Protein AF-J9E0E9-F1 (afdb_monomer_lite)

InterPro domains:
  IPR015915 Kelch-type beta-propeller [G3DSA:2.120.10.80] (1-60)
  IPR015915 Kelch-type beta-propeller [SSF117281] (1-59)
  IPR052637 Kelch domain-containing protein 3-like [PTHR46461] (1-59)

Organism: Wuchereria bancrofti (NCBI:txid6293)

Secondary structure (DSSP, 8-state):
-EEEEEEEGGGTEEEEEEEEEETTTTEEEEEPP-SSSPPPP-SS-EEEEETTEEEEE---

Radius of gyration: 12.38 Å; chains: 1; bounding box: 23×28×29 Å

Sequence (60 aa):
MYIFGGYQHDHYQHLNTLHEFNPETSRWRLLQQYGLDPPISRQRHCSVIVNDRVFIFGGL

pLDDT: mean 93.12, std 4.27, range [76.94, 98.19]

Foldseek 3Di:
DKDAWDADPVVRDIGGWIWDADPVVRDIDTDDDDDPDGDDGFDPWDWDDDPPDIDTDDGD

Structure (mmCIF, N/CA/C/O backbone):
data_AF-J9E0E9-F1
#
_entry.id   AF-J9E0E9-F1
#
loop_
_atom_site.group_PDB
_atom_site.id
_atom_site.type_symbol
_atom_site.label_atom_id
_atom_site.label_alt_id
_atom_site.label_comp_id
_atom_site.label_asym_id
_atom_site.label_entity_id
_atom_site.label_seq_id
_atom_site.pdbx_PDB_ins_code
_atom_site.Cartn_x
_atom_site.Cartn_y
_atom_site.Cartn_z
_atom_site.occupancy
_atom_site.B_iso_or_equiv
_atom_site.auth_seq_id
_atom_site.auth_comp_id
_atom_site.auth_asym_id
_atom_site.auth_atom_id
_atom_site.pdbx_PDB_model_num
ATOM 1 N N . MET A 1 1 ? -6.675 2.375 7.681 1.00 91.00 1 MET A N 1
ATOM 2 C CA . MET A 1 1 ? -6.612 2.336 6.195 1.00 91.00 1 MET A CA 1
ATOM 3 C C . MET A 1 1 ? -5.199 1.957 5.796 1.00 91.00 1 MET A C 1
ATOM 5 O O . MET A 1 1 ? -4.281 2.441 6.440 1.00 91.00 1 MET A O 1
ATOM 9 N N . TYR A 1 2 ? -5.027 1.115 4.777 1.00 91.75 2 TYR A N 1
ATOM 10 C CA . TYR A 1 2 ? -3.708 0.686 4.305 1.00 91.75 2 TYR A CA 1
ATOM 11 C C . TYR A 1 2 ? -3.466 1.175 2.879 1.00 91.75 2 TYR A C 1
ATOM 13 O O . TYR A 1 2 ? -4.374 1.115 2.052 1.00 91.75 2 TYR A O 1
ATOM 21 N N . ILE A 1 3 ? -2.250 1.643 2.600 1.00 94.12 3 ILE A N 1
ATOM 22 C CA . ILE A 1 3 ? -1.801 2.039 1.261 1.00 94.12 3 ILE A CA 1
ATOM 23 C C . ILE A 1 3 ? -0.490 1.324 0.971 1.00 94.12 3 ILE A C 1
ATOM 25 O O . ILE A 1 3 ? 0.454 1.425 1.751 1.00 94.12 3 ILE A O 1
ATOM 29 N N . PHE A 1 4 ? -0.430 0.624 -0.157 1.00 94.56 4 PHE A N 1
ATOM 30 C CA . PHE A 1 4 ? 0.778 -0.026 -0.644 1.00 94.56 4 PHE A CA 1
ATOM 31 C C . PHE A 1 4 ? 1.169 0.551 -2.002 1.00 94.56 4 PHE A C 1
ATOM 33 O O . PHE A 1 4 ? 0.305 0.799 -2.838 1.00 94.56 4 PHE A O 1
ATOM 40 N N . GLY A 1 5 ? 2.466 0.720 -2.233 1.00 95.44 5 GLY A N 1
ATOM 41 C CA . GLY A 1 5 ? 3.019 1.113 -3.525 1.00 95.44 5 GLY A CA 1
ATOM 42 C C . GLY A 1 5 ? 2.615 2.513 -3.997 1.00 95.44 5 GLY A C 1
ATOM 43 O O . GLY A 1 5 ? 2.383 3.414 -3.195 1.00 95.44 5 GLY A O 1
ATOM 44 N N . GLY A 1 6 ? 2.583 2.709 -5.315 1.00 96.19 6 GLY A N 1
ATOM 45 C CA . GLY A 1 6 ? 2.341 4.001 -5.959 1.00 96.19 6 GLY A CA 1
ATOM 46 C C . GLY A 1 6 ? 3.557 4.519 -6.727 1.00 96.19 6 GLY A C 1
ATOM 47 O O . GLY A 1 6 ? 4.536 3.801 -6.940 1.00 96.19 6 GLY A O 1
ATOM 48 N N . TYR A 1 7 ? 3.471 5.770 -7.178 1.00 96.12 7 TYR A N 1
ATOM 49 C CA . TYR A 1 7 ? 4.524 6.441 -7.934 1.00 96.12 7 TYR A CA 1
ATOM 50 C C . TYR A 1 7 ? 4.823 7.804 -7.318 1.00 96.12 7 TYR A C 1
ATOM 52 O O . TYR A 1 7 ? 3.938 8.656 -7.235 1.00 96.12 7 TYR A O 1
ATOM 60 N N . GLN A 1 8 ? 6.065 7.998 -6.882 1.00 95.00 8 GLN A N 1
ATOM 61 C CA . GLN A 1 8 ? 6.536 9.270 -6.356 1.00 95.00 8 GLN A CA 1
ATOM 62 C C . GLN A 1 8 ? 7.097 10.109 -7.501 1.00 95.00 8 GLN A C 1
ATOM 64 O O . GLN A 1 8 ? 8.149 9.791 -8.056 1.00 95.00 8 GLN A O 1
ATOM 69 N N . HIS A 1 9 ? 6.388 11.184 -7.847 1.00 94.38 9 HIS A N 1
ATOM 70 C CA . HIS A 1 9 ? 6.716 12.010 -9.008 1.00 94.38 9 HIS A CA 1
ATOM 71 C C . HIS A 1 9 ? 8.066 12.726 -8.860 1.00 94.38 9 HIS A C 1
ATOM 73 O O . HIS A 1 9 ? 8.876 12.684 -9.778 1.00 94.38 9 HIS A O 1
ATOM 79 N N . ASP A 1 10 ? 8.354 13.273 -7.676 1.00 96.44 10 ASP A N 1
ATOM 80 C CA . ASP A 1 10 ? 9.577 14.050 -7.412 1.00 96.44 10 ASP A CA 1
ATOM 81 C C . ASP A 1 10 ? 10.874 13.237 -7.561 1.00 96.44 10 ASP A C 1
ATOM 83 O O . ASP A 1 10 ? 11.952 13.796 -7.761 1.00 96.44 10 ASP A O 1
ATOM 87 N N . HIS A 1 11 ? 10.785 11.909 -7.450 1.00 94.81 11 HIS A N 1
ATOM 88 C CA . HIS A 1 11 ? 11.925 10.993 -7.559 1.00 94.81 11 HIS A CA 1
ATOM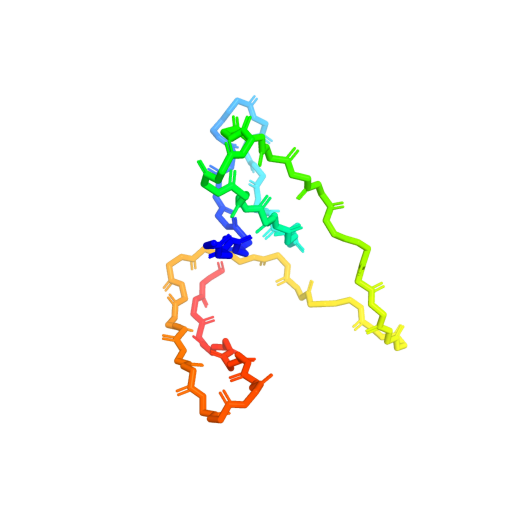 89 C C . HIS A 1 11 ? 11.785 10.003 -8.717 1.00 94.81 11 HIS A C 1
ATOM 91 O O . HIS A 1 11 ? 12.616 9.111 -8.860 1.00 94.81 11 HIS A O 1
ATOM 97 N N . TYR A 1 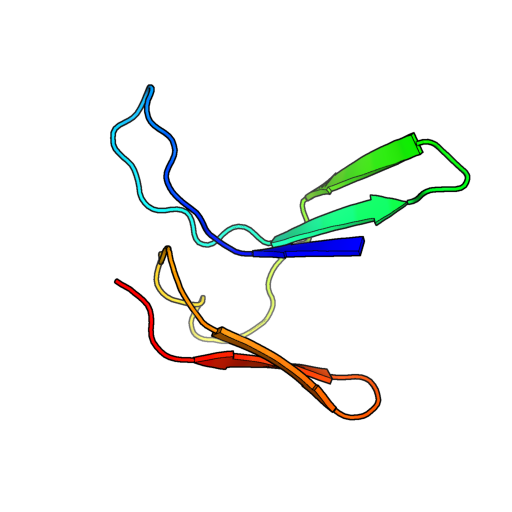12 ? 10.743 10.147 -9.542 1.00 94.38 12 TYR A N 1
ATOM 98 C CA . TYR A 1 12 ? 10.429 9.252 -10.657 1.00 94.38 12 TYR A CA 1
ATOM 99 C C . TYR A 1 12 ? 10.442 7.758 -10.278 1.00 94.38 12 TYR A C 1
ATOM 101 O O . TYR A 1 12 ? 10.847 6.909 -11.073 1.00 94.38 12 TYR A O 1
ATOM 109 N N . GLN A 1 13 ? 9.994 7.424 -9.064 1.00 95.56 13 GLN A N 1
ATOM 110 C CA . GLN A 1 13 ? 10.200 6.104 -8.467 1.00 95.56 13 GLN A CA 1
ATOM 111 C C . GLN A 1 13 ? 8.882 5.378 -8.177 1.00 95.56 13 GLN A C 1
ATOM 113 O O . GLN A 1 13 ? 7.957 5.936 -7.582 1.00 95.56 13 GLN A O 1
ATOM 118 N N . HIS A 1 14 ? 8.821 4.092 -8.539 1.00 95.12 14 HIS A N 1
ATOM 119 C CA . HIS A 1 14 ? 7.786 3.184 -8.047 1.00 95.12 14 HIS A CA 1
ATOM 120 C C . HIS A 1 14 ? 8.084 2.778 -6.607 1.00 95.12 14 HIS A C 1
ATOM 122 O O . HIS A 1 14 ? 9.203 2.377 -6.272 1.00 95.12 14 HIS A O 1
ATOM 128 N N . LEU A 1 15 ? 7.059 2.819 -5.767 1.00 95.06 15 LEU A N 1
ATOM 129 C CA . LEU A 1 15 ? 7.171 2.459 -4.363 1.00 95.06 15 LEU A CA 1
ATOM 130 C C . LEU A 1 15 ? 6.737 1.010 -4.142 1.00 95.06 15 LEU A C 1
ATOM 132 O O . LEU A 1 15 ? 5.853 0.493 -4.827 1.00 95.06 15 LEU A O 1
ATOM 136 N N . ASN A 1 16 ? 7.331 0.379 -3.137 1.00 94.19 16 ASN A N 1
ATOM 137 C CA . ASN A 1 16 ? 6.875 -0.872 -2.535 1.00 94.19 16 ASN A CA 1
ATOM 138 C 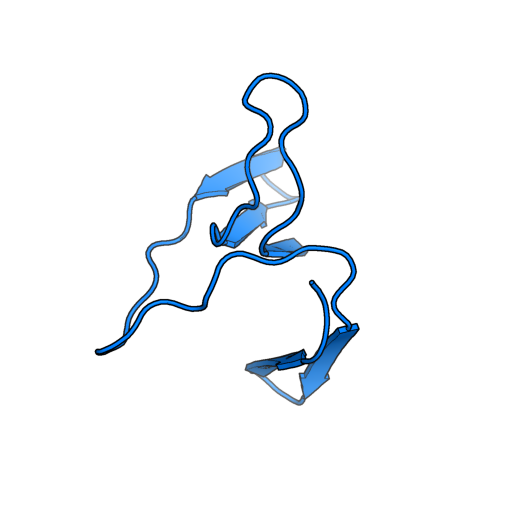C . ASN A 1 16 ? 6.625 -0.709 -1.032 1.00 94.19 16 ASN A C 1
ATOM 140 O O . ASN A 1 16 ? 6.662 -1.685 -0.297 1.00 94.19 16 ASN A O 1
ATOM 144 N N . THR A 1 17 ? 6.430 0.513 -0.538 1.00 94.31 17 THR A N 1
ATOM 145 C CA . THR A 1 17 ? 6.213 0.769 0.890 1.00 94.31 17 THR A CA 1
ATOM 146 C C . THR A 1 17 ? 4.759 0.520 1.278 1.00 94.31 17 THR A C 1
ATOM 148 O O . THR A 1 17 ? 3.846 0.756 0.486 1.00 94.31 17 THR A O 1
ATOM 151 N N . LEU A 1 18 ? 4.546 0.051 2.511 1.00 93.56 18 LEU A N 1
ATOM 152 C CA . LEU A 1 18 ? 3.226 -0.156 3.103 1.00 93.56 18 LEU A CA 1
ATOM 153 C C . LEU A 1 18 ? 3.010 0.860 4.225 1.00 93.56 18 LEU A C 1
ATOM 155 O O . LEU A 1 18 ? 3.767 0.893 5.191 1.00 93.56 18 LEU A O 1
ATOM 159 N N . HIS A 1 19 ? 1.961 1.662 4.112 1.00 95.19 19 HIS A N 1
ATOM 160 C CA . HIS A 1 19 ? 1.573 2.645 5.112 1.00 95.19 19 HIS A CA 1
ATOM 161 C C . HIS A 1 19 ? 0.233 2.282 5.734 1.00 95.19 19 HIS A C 1
ATOM 163 O O . HIS A 1 19 ? -0.685 1.833 5.046 1.00 95.19 19 HIS A O 1
ATOM 169 N N . GLU A 1 20 ? 0.106 2.543 7.031 1.00 95.19 20 GLU A N 1
ATOM 170 C CA . GLU A 1 20 ? -1.158 2.464 7.748 1.00 95.19 20 GLU A CA 1
ATOM 171 C C . GLU A 1 20 ? -1.540 3.834 8.301 1.00 95.19 20 GLU A C 1
ATOM 173 O O . GLU A 1 20 ? -0.735 4.525 8.925 1.00 95.19 20 GLU A O 1
ATOM 178 N N . PHE A 1 21 ? -2.798 4.199 8.087 1.00 97.25 21 PHE A N 1
ATOM 179 C CA . PHE A 1 21 ? -3.447 5.335 8.717 1.00 97.25 21 PHE A CA 1
ATOM 180 C C . PHE A 1 21 ? -4.330 4.880 9.876 1.00 97.25 21 PHE A C 1
ATOM 182 O O . PHE A 1 21 ? -5.259 4.081 9.671 1.00 97.25 21 PHE A O 1
ATOM 189 N N . ASN A 1 22 ? -4.070 5.450 11.054 1.00 97.50 22 ASN A N 1
ATOM 190 C CA . ASN A 1 22 ? -4.915 5.346 12.236 1.00 97.50 22 ASN A CA 1
ATOM 191 C C . ASN A 1 22 ? -5.866 6.566 12.289 1.00 97.50 22 ASN A C 1
ATOM 193 O O . ASN A 1 22 ? -5.387 7.686 12.492 1.00 97.50 22 ASN A O 1
ATOM 197 N N . PRO A 1 23 ? -7.192 6.376 12.136 1.00 97.25 23 PRO A N 1
ATOM 198 C CA . PRO A 1 23 ? -8.155 7.478 12.107 1.00 97.25 23 PRO A CA 1
ATOM 199 C C . PRO A 1 23 ? -8.395 8.134 13.474 1.00 97.25 23 PRO A C 1
ATOM 201 O O . PRO A 1 23 ? -8.697 9.320 13.519 1.00 97.25 23 PRO A O 1
ATOM 204 N N . GLU A 1 24 ? -8.223 7.409 14.582 1.00 98.19 24 GLU A N 1
ATOM 205 C CA . GLU A 1 24 ? -8.411 7.949 15.938 1.00 98.19 24 GLU A CA 1
ATOM 206 C C . GLU A 1 24 ? -7.332 8.978 16.284 1.00 98.19 24 GLU A C 1
ATOM 208 O O . GLU A 1 24 ? -7.602 10.011 16.888 1.00 98.19 24 GLU A O 1
ATOM 213 N N . THR A 1 25 ? -6.094 8.708 15.865 1.00 97.81 25 THR A N 1
ATOM 214 C CA . THR A 1 25 ? -4.948 9.599 16.107 1.00 97.81 25 THR A CA 1
ATOM 215 C C . THR A 1 25 ? -4.646 10.517 14.927 1.00 97.81 25 THR A C 1
ATOM 217 O O . THR A 1 25 ? -3.832 11.429 15.064 1.00 97.81 25 THR A O 1
ATOM 220 N N . SER A 1 26 ? -5.279 10.282 13.772 1.00 97.69 26 SER A N 1
ATOM 221 C CA . SER A 1 26 ? -4.993 10.955 12.500 1.00 97.69 26 SER A CA 1
ATOM 222 C C . SER A 1 26 ? -3.510 10.912 12.118 1.00 97.69 26 SER A C 1
ATOM 224 O O . SER A 1 26 ? -2.947 11.880 11.607 1.00 97.69 26 SER A O 1
ATOM 226 N N . ARG A 1 27 ? -2.852 9.777 12.381 1.00 98.19 27 ARG A N 1
ATOM 227 C CA . ARG A 1 27 ? -1.423 9.581 12.117 1.00 98.19 27 ARG A CA 1
ATOM 228 C C . ARG A 1 27 ? -1.191 8.465 11.116 1.00 98.19 27 ARG A C 1
ATOM 230 O O . ARG A 1 27 ? -1.877 7.442 11.117 1.00 98.19 27 ARG A O 1
ATOM 237 N N . TRP A 1 28 ? -0.169 8.676 10.298 1.00 97.75 28 TRP A N 1
ATOM 238 C CA . TRP A 1 28 ? 0.389 7.673 9.405 1.00 97.75 28 TRP A CA 1
ATOM 239 C C . TRP A 1 28 ? 1.579 6.984 10.062 1.00 97.75 28 TRP A C 1
ATOM 241 O O . TRP A 1 28 ? 2.381 7.631 10.737 1.00 97.75 28 TRP A O 1
ATOM 251 N N . ARG A 1 29 ? 1.719 5.681 9.824 1.00 97.44 29 ARG A N 1
ATOM 252 C CA . ARG A 1 29 ? 2.924 4.916 10.149 1.00 97.44 29 ARG A CA 1
ATOM 253 C C . ARG A 1 29 ? 3.386 4.104 8.946 1.00 97.44 29 ARG A C 1
ATOM 255 O O . ARG A 1 29 ? 2.568 3.503 8.250 1.00 97.44 29 ARG A O 1
ATOM 262 N N . LEU A 1 30 ? 4.697 4.082 8.722 1.00 96.19 30 LEU A N 1
ATOM 263 C CA . LEU A 1 30 ? 5.335 3.155 7.793 1.00 96.19 30 LEU A CA 1
ATOM 264 C C . LEU A 1 30 ? 5.401 1.778 8.460 1.00 96.19 30 LEU A C 1
ATOM 266 O O . LEU A 1 30 ? 5.907 1.653 9.576 1.00 96.19 30 LEU A O 1
ATOM 270 N N . LEU A 1 31 ? 4.878 0.759 7.788 1.00 93.12 31 LEU A N 1
ATOM 271 C CA . LEU A 1 31 ? 4.920 -0.617 8.262 1.00 93.12 31 LEU A CA 1
ATOM 272 C C . LEU A 1 31 ? 6.149 -1.335 7.709 1.00 93.12 31 LEU A C 1
ATOM 274 O O . LEU A 1 31 ? 6.458 -1.261 6.517 1.00 93.12 31 LEU A O 1
ATOM 278 N N . GLN A 1 32 ? 6.831 -2.064 8.590 1.00 90.69 32 GLN A N 1
ATOM 279 C CA . GLN A 1 32 ? 7.905 -2.958 8.190 1.00 90.69 32 GLN A CA 1
ATOM 280 C C . GLN A 1 32 ? 7.314 -4.178 7.480 1.00 90.69 32 GLN A C 1
ATOM 282 O O . GLN A 1 32 ? 6.338 -4.772 7.937 1.00 90.69 32 GLN A O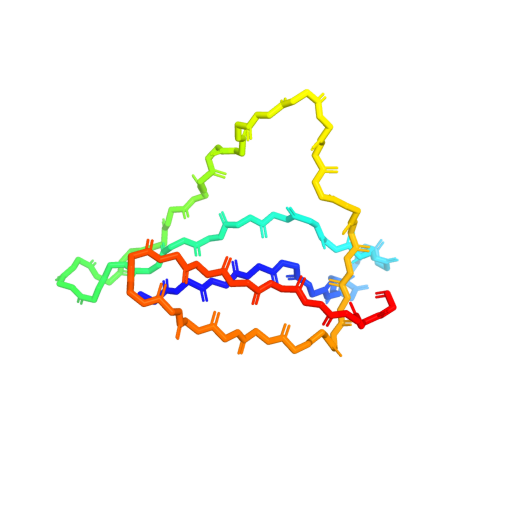 1
ATOM 287 N N . GLN A 1 33 ? 7.902 -4.530 6.342 1.00 87.25 33 GLN A N 1
ATOM 288 C CA . GLN A 1 33 ? 7.510 -5.698 5.562 1.00 87.25 33 GLN A CA 1
ATOM 289 C C . GLN A 1 33 ? 8.325 -6.905 6.027 1.00 87.25 33 GLN A C 1
ATOM 291 O O . GLN A 1 33 ? 9.532 -6.789 6.243 1.00 87.25 33 GLN A O 1
ATOM 296 N N . TYR A 1 34 ? 7.662 -8.050 6.182 1.00 83.62 34 TYR A N 1
ATOM 297 C CA . TYR A 1 34 ? 8.264 -9.301 6.642 1.00 83.62 34 TYR A CA 1
ATOM 298 C C . TYR A 1 34 ? 8.159 -10.360 5.538 1.00 83.62 34 T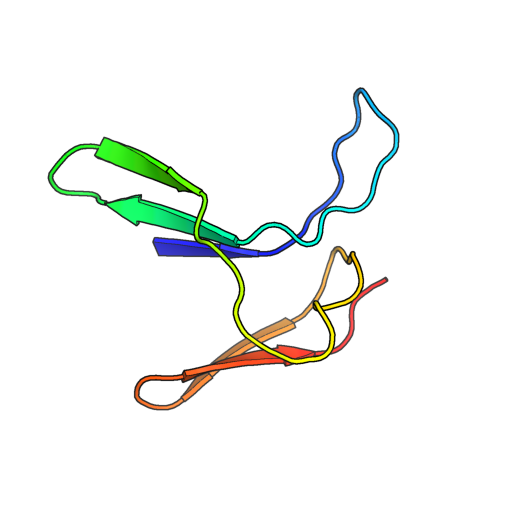YR A C 1
ATOM 300 O O . TYR A 1 34 ? 7.124 -10.465 4.882 1.00 83.62 34 TYR A O 1
ATOM 308 N N . GLY A 1 35 ? 9.219 -11.143 5.335 1.00 84.12 35 GLY A N 1
ATOM 309 C CA . GLY A 1 35 ? 9.315 -12.150 4.274 1.00 84.12 35 GLY A CA 1
ATOM 310 C C . GLY A 1 35 ? 10.748 -12.285 3.758 1.00 84.12 35 GLY A C 1
ATOM 311 O O . GLY A 1 35 ? 11.589 -11.445 4.071 1.00 84.12 35 GLY A O 1
ATOM 312 N N . LEU A 1 36 ? 11.026 -13.348 2.996 1.00 76.94 36 LEU A N 1
ATOM 313 C CA . LEU A 1 36 ? 12.334 -13.541 2.354 1.00 76.94 36 LEU A CA 1
ATOM 314 C C . LEU A 1 36 ? 12.555 -12.523 1.229 1.00 76.94 36 LEU A C 1
ATOM 316 O O . LEU A 1 36 ? 13.628 -11.935 1.151 1.00 76.94 36 LEU A O 1
ATOM 320 N N . ASP A 1 37 ? 11.512 -12.266 0.436 1.00 84.50 37 ASP A N 1
ATOM 321 C CA . ASP A 1 37 ? 11.552 -11.326 -0.680 1.00 84.50 37 ASP A CA 1
ATOM 322 C C . ASP A 1 37 ? 10.520 -10.209 -0.484 1.00 84.50 37 ASP A C 1
ATOM 324 O O . ASP A 1 37 ? 9.327 -10.491 -0.306 1.00 84.50 37 ASP A O 1
ATOM 328 N N . PRO A 1 38 ? 10.933 -8.930 -0.521 1.00 83.25 38 PRO A N 1
ATOM 329 C CA . PRO A 1 38 ? 9.993 -7.827 -0.491 1.00 83.25 38 PRO A CA 1
ATOM 330 C C . PRO A 1 38 ? 9.188 -7.776 -1.801 1.00 83.25 38 PRO A C 1
ATOM 332 O O . PRO A 1 38 ? 9.727 -8.032 -2.882 1.00 83.25 38 PRO A O 1
ATOM 335 N N . PRO A 1 39 ? 7.906 -7.380 -1.743 1.00 88.19 39 PRO A N 1
ATOM 336 C CA . PRO A 1 39 ? 7.125 -7.056 -2.924 1.00 88.19 39 PRO A CA 1
ATOM 337 C C . PRO A 1 39 ? 7.866 -6.100 -3.867 1.00 88.19 39 PRO A C 1
ATOM 339 O O . PRO A 1 39 ? 8.434 -5.089 -3.444 1.00 88.19 39 PRO A O 1
ATOM 342 N N . ILE A 1 40 ? 7.804 -6.391 -5.167 1.00 90.94 40 ILE A N 1
ATOM 343 C CA . ILE A 1 40 ? 8.307 -5.478 -6.199 1.00 90.94 40 ILE A CA 1
ATOM 344 C C . ILE A 1 40 ? 7.478 -4.190 -6.173 1.00 90.94 40 ILE A C 1
ATOM 346 O O . ILE A 1 40 ? 6.242 -4.243 -6.061 1.00 90.94 40 ILE A O 1
ATOM 350 N N . SER A 1 41 ? 8.174 -3.058 -6.297 1.00 93.94 41 SER A N 1
ATOM 351 C CA . SER A 1 41 ? 7.577 -1.735 -6.454 1.00 93.94 41 SER A CA 1
ATOM 352 C C . SER A 1 41 ? 6.574 -1.708 -7.588 1.00 93.94 41 SER A C 1
ATOM 354 O O . SER A 1 41 ? 6.859 -2.222 -8.664 1.00 93.94 41 SER A O 1
ATOM 356 N N . ARG A 1 42 ? 5.405 -1.116 -7.342 1.00 94.75 42 ARG A N 1
ATOM 357 C CA . ARG A 1 42 ? 4.317 -1.113 -8.320 1.00 94.75 42 ARG A CA 1
ATOM 358 C C . ARG A 1 42 ? 3.341 0.030 -8.120 1.00 94.75 42 ARG A C 1
ATOM 360 O O . ARG A 1 42 ? 3.143 0.512 -7.006 1.00 94.75 42 ARG A O 1
ATOM 367 N N . GLN A 1 43 ? 2.624 0.384 -9.175 1.00 95.38 43 GLN A N 1
ATOM 368 C CA . GLN A 1 43 ? 1.477 1.287 -9.154 1.00 95.38 43 GLN A CA 1
ATOM 369 C C . GLN A 1 43 ? 0.294 0.703 -9.935 1.00 95.38 43 GLN A C 1
ATOM 371 O O . GLN A 1 43 ? 0.444 -0.256 -10.689 1.00 95.38 43 GLN A O 1
ATOM 376 N N . ARG A 1 44 ? -0.894 1.304 -9.771 1.00 94.56 44 ARG A N 1
ATOM 377 C CA . ARG A 1 44 ? -2.116 0.928 -10.514 1.00 94.56 44 ARG A CA 1
ATOM 378 C C . ARG A 1 44 ? -2.471 -0.567 -10.395 1.00 94.56 44 ARG A C 1
ATOM 380 O O . ARG A 1 44 ? -2.997 -1.161 -11.330 1.00 94.56 44 ARG A O 1
ATOM 387 N N . HIS A 1 45 ? -2.142 -1.175 -9.258 1.00 94.75 45 HIS A N 1
ATOM 388 C CA . HIS A 1 45 ? -2.474 -2.563 -8.949 1.00 94.75 45 HIS A CA 1
ATOM 389 C C . HIS A 1 45 ? -3.915 -2.673 -8.442 1.00 94.75 45 HIS A C 1
ATOM 391 O O . HIS A 1 45 ? -4.500 -1.695 -7.975 1.00 94.75 45 HIS A O 1
ATOM 397 N N . CYS A 1 46 ? -4.463 -3.883 -8.483 1.00 94.94 46 CYS A N 1
ATOM 398 C CA . CYS A 1 46 ? -5.694 -4.211 -7.779 1.00 94.94 46 CYS A CA 1
ATOM 399 C C . CYS A 1 46 ? -5.364 -4.677 -6.359 1.00 94.94 46 CYS A C 1
ATOM 401 O O . CYS A 1 46 ? -4.372 -5.380 -6.146 1.00 94.94 46 CYS A O 1
ATOM 403 N N . SER A 1 47 ? -6.210 -4.311 -5.397 1.00 93.25 47 SER A N 1
ATOM 404 C CA . SER A 1 47 ? -6.138 -4.798 -4.023 1.00 93.25 47 SER A CA 1
ATOM 405 C C . SER A 1 47 ? -7.505 -5.293 -3.558 1.00 93.25 47 SER A C 1
ATOM 407 O O . SER A 1 47 ? -8.533 -4.675 -3.835 1.00 93.25 47 SER A O 1
ATOM 409 N N . VAL A 1 48 ? -7.522 -6.437 -2.874 1.00 94.62 48 VAL A N 1
ATOM 410 C CA . VAL A 1 48 ? -8.738 -7.027 -2.299 1.00 94.62 48 VAL A CA 1
ATOM 411 C C . VAL A 1 48 ? -8.462 -7.520 -0.885 1.00 94.62 48 VAL A C 1
ATOM 413 O O . VAL A 1 48 ? -7.373 -8.015 -0.593 1.00 94.62 48 VAL A O 1
ATOM 416 N N . ILE A 1 49 ? -9.449 -7.383 -0.004 1.00 92.38 49 ILE A N 1
ATOM 417 C CA . ILE A 1 49 ? -9.394 -7.915 1.359 1.00 92.38 49 ILE A CA 1
ATOM 418 C C . ILE A 1 49 ? -10.199 -9.210 1.391 1.00 92.38 49 ILE A C 1
ATOM 420 O O . ILE A 1 49 ? -11.354 -9.231 0.968 1.00 92.38 49 ILE A O 1
ATOM 424 N N . VAL A 1 50 ? -9.596 -10.276 1.910 1.00 95.75 50 VAL A N 1
ATOM 425 C CA . VAL A 1 50 ? -10.280 -11.537 2.208 1.00 95.75 50 VAL A CA 1
ATOM 426 C C . VAL A 1 50 ? -9.936 -11.909 3.645 1.00 95.75 50 VAL A C 1
ATOM 428 O O . VAL A 1 50 ? -8.778 -12.186 3.956 1.00 95.75 50 VAL A O 1
ATOM 431 N N . ASN A 1 51 ? -10.947 -11.909 4.517 1.00 94.62 51 ASN A N 1
ATOM 432 C CA . ASN A 1 51 ? -10.791 -12.076 5.964 1.00 94.62 51 ASN A CA 1
ATOM 433 C C . ASN A 1 51 ? -9.801 -11.053 6.556 1.00 94.62 51 ASN A C 1
ATOM 435 O O . ASN A 1 51 ? -10.011 -9.848 6.447 1.00 94.62 51 ASN A O 1
ATOM 439 N N . ASP A 1 52 ? -8.726 -11.537 7.171 1.00 92.38 52 ASP A N 1
ATOM 440 C CA . ASP A 1 52 ? -7.663 -10.777 7.824 1.00 92.38 52 ASP A CA 1
ATOM 441 C C . ASP A 1 52 ? -6.461 -10.505 6.900 1.00 92.38 52 ASP A C 1
ATOM 443 O O . ASP A 1 52 ? -5.399 -10.090 7.362 1.00 92.38 52 ASP A O 1
ATOM 447 N N . ARG A 1 53 ? -6.605 -10.742 5.587 1.00 90.06 53 ARG A N 1
ATOM 448 C CA . ARG A 1 53 ? -5.509 -10.652 4.614 1.00 90.06 53 ARG A CA 1
ATOM 449 C C . ARG A 1 53 ? -5.833 -9.709 3.466 1.00 90.06 53 ARG A C 1
ATOM 451 O O . ARG A 1 53 ? -6.941 -9.701 2.933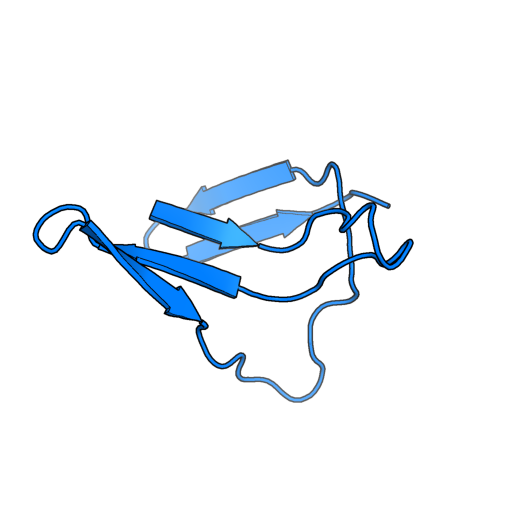 1.00 90.06 53 ARG A O 1
ATOM 458 N N . VAL A 1 54 ? -4.818 -8.958 3.045 1.00 89.75 54 VAL A N 1
ATOM 459 C CA . VAL A 1 54 ? -4.852 -8.119 1.843 1.00 89.75 54 VAL A CA 1
ATOM 460 C C . VAL A 1 54 ? -4.095 -8.830 0.727 1.00 89.75 54 VAL A C 1
ATOM 462 O O . VAL A 1 54 ? -2.951 -9.239 0.914 1.00 89.75 54 VAL A O 1
ATOM 465 N N . PHE A 1 55 ? -4.718 -8.944 -0.440 1.00 91.56 55 PHE A N 1
ATOM 466 C CA . PHE A 1 55 ? -4.117 -9.492 -1.649 1.00 91.56 55 PHE A CA 1
ATOM 467 C C . PHE A 1 55 ? -3.917 -8.375 -2.660 1.00 91.56 55 PHE A C 1
ATOM 469 O O . PHE A 1 55 ? -4.828 -7.587 -2.907 1.00 91.56 55 PHE A O 1
ATOM 476 N N . ILE A 1 56 ? -2.725 -8.321 -3.250 1.00 92.62 56 ILE A N 1
ATOM 477 C CA . ILE A 1 56 ? -2.331 -7.313 -4.233 1.00 92.62 56 ILE A CA 1
ATOM 478 C C . ILE A 1 56 ? -1.869 -8.037 -5.491 1.00 92.62 56 ILE A C 1
ATOM 480 O O . ILE A 1 56 ? -0.998 -8.903 -5.419 1.00 92.62 56 ILE A O 1
ATOM 484 N N . PHE A 1 57 ? -2.446 -7.698 -6.642 1.00 92.94 57 PHE A N 1
ATOM 485 C CA . PHE A 1 57 ? -2.116 -8.346 -7.911 1.00 92.94 57 PHE A CA 1
ATOM 486 C C . PHE A 1 57 ? -2.196 -7.381 -9.095 1.00 92.94 57 PHE A C 1
ATOM 488 O O . PHE A 1 57 ? -2.872 -6.349 -9.054 1.00 92.94 57 PHE A O 1
ATOM 495 N N . GLY A 1 58 ? -1.462 -7.724 -10.155 1.00 93.56 58 GLY A N 1
ATOM 496 C CA . GLY A 1 58 ? -1.256 -6.844 -11.302 1.00 93.56 58 GLY A CA 1
ATOM 497 C C . GLY A 1 58 ? -0.480 -5.572 -10.942 1.00 93.56 58 GLY A C 1
ATOM 498 O O . GLY A 1 58 ? 0.282 -5.539 -9.966 1.00 93.56 58 GLY A O 1
ATOM 499 N N . GLY A 1 59 ? -0.710 -4.531 -11.742 1.00 91.69 59 GLY A N 1
ATOM 500 C CA . GLY A 1 59 ? 0.042 -3.278 -11.706 1.00 91.69 59 GLY A CA 1
ATOM 501 C C . GLY A 1 59 ? 1.311 -3.315 -12.561 1.00 91.69 59 GLY A C 1
ATOM 502 O O . GLY A 1 59 ? 1.700 -4.371 -13.062 1.00 91.69 59 GLY A O 1
ATOM 503 N N . LEU A 1 60 ? 1.908 -2.133 -12.726 1.00 83.56 60 LEU A N 1
ATOM 504 C CA . LEU A 1 60 ? 3.230 -1.911 -13.322 1.00 83.56 60 LEU A CA 1
ATOM 505 C C . LEU A 1 60 ? 4.222 -1.579 -12.213 1.00 83.56 60 LEU A C 1
ATOM 507 O O . LEU A 1 60 ? 3.863 -0.685 -11.406 1.00 83.56 60 LEU A O 1
#